Protein AF-A0A920QLP0-F1 (afdb_monomer_lite)

Foldseek 3Di:
DVQLQCCCCVPHFNQKDWDQDPNDTDIDGNVVRDPQPCRSVVRDPDDPPDDDDDPDPVPDDDDLLCDPPNPNHDDDD

pLDDT: mean 90.4, std 7.59, range [55.53, 97.62]

Sequence (77 aa):
MWTCYISCEDASHQAIRETKANGGRHFEVIDDECVGCNLCMFACPVPGCISMERVDSGTEYQNWTTHPNNPMRVDQN

Secondary structure (DSSP, 8-state):
-HHHHHHHHHHS---EEEEEETTEEEEEE-GGG-----HHHHH-SSTTSS-----S-S-S---GGG-TT-TT-----

Structure (mmCIF, N/CA/C/O backbone):
data_AF-A0A920QLP0-F1
#
_entry.id   AF-A0A920QLP0-F1
#
loop_
_atom_site.group_PDB
_atom_site.id
_atom_site.type_symbol
_atom_site.label_atom_id
_atom_site.label_alt_id
_atom_site.label_comp_id
_atom_site.label_asym_id
_atom_site.label_entity_id
_atom_site.label_seq_id
_atom_site.pdbx_PDB_ins_code
_atom_site.Cartn_x
_atom_site.Cartn_y
_atom_site.Cartn_z
_atom_site.occupancy
_atom_site.B_iso_or_equiv
_atom_site.auth_seq_id
_atom_site.auth_comp_id
_atom_site.auth_asym_id
_atom_site.auth_atom_id
_atom_site.pdbx_PDB_model_num
ATOM 1 N N . MET A 1 1 ? -1.619 -1.307 11.929 1.00 84.38 1 MET A N 1
ATOM 2 C CA . MET A 1 1 ? -2.502 -1.032 10.780 1.00 84.38 1 MET A CA 1
ATOM 3 C C . MET A 1 1 ? -2.886 0.442 10.601 1.00 84.38 1 MET A C 1
ATOM 5 O O . MET A 1 1 ? -2.814 0.913 9.481 1.00 84.38 1 MET A O 1
ATOM 9 N N . TRP A 1 2 ? -3.208 1.212 11.652 1.00 89.88 2 TRP A N 1
ATOM 10 C CA . TRP A 1 2 ? -3.506 2.657 11.505 1.00 89.88 2 TRP A CA 1
ATOM 11 C C . TRP A 1 2 ? -2.395 3.478 10.823 1.00 89.88 2 TRP A C 1
ATOM 13 O O . TRP A 1 2 ? -2.683 4.264 9.932 1.00 89.88 2 TRP A O 1
ATOM 23 N N . THR A 1 3 ? -1.124 3.273 11.192 1.00 95.06 3 THR A N 1
ATOM 24 C CA . THR A 1 3 ? 0.006 3.951 10.526 1.00 95.06 3 THR A CA 1
ATOM 25 C C . THR A 1 3 ? 0.078 3.604 9.041 1.00 95.06 3 THR A C 1
ATOM 27 O O . THR A 1 3 ? 0.295 4.487 8.225 1.00 95.06 3 THR A O 1
ATOM 30 N N . CYS A 1 4 ? -0.170 2.339 8.688 1.00 96.00 4 CYS A N 1
ATOM 31 C CA . CYS A 1 4 ? -0.204 1.885 7.301 1.00 96.00 4 CYS A CA 1
ATOM 32 C C . CYS A 1 4 ? -1.265 2.643 6.500 1.00 96.00 4 CYS A C 1
ATOM 34 O O . CYS A 1 4 ? -0.974 3.109 5.403 1.00 96.00 4 CYS A O 1
ATOM 36 N N . TYR A 1 5 ? -2.463 2.777 7.083 1.00 96.56 5 TYR A N 1
ATOM 37 C CA . TYR A 1 5 ? -3.572 3.530 6.508 1.00 96.56 5 TYR A CA 1
ATOM 38 C C . TYR A 1 5 ? -3.177 4.988 6.253 1.00 96.56 5 TYR A C 1
ATOM 40 O O . TYR A 1 5 ? -3.205 5.404 5.105 1.00 96.56 5 TYR A O 1
ATOM 48 N N . ILE A 1 6 ? -2.693 5.723 7.265 1.00 96.75 6 ILE A N 1
ATOM 49 C CA . ILE A 1 6 ? -2.285 7.134 7.097 1.00 96.75 6 ILE A CA 1
ATOM 50 C C . ILE A 1 6 ? -1.194 7.285 6.035 1.00 96.75 6 ILE A C 1
ATOM 52 O O . ILE A 1 6 ? -1.259 8.184 5.206 1.00 96.75 6 ILE A O 1
ATOM 56 N N . SER A 1 7 ? -0.186 6.408 6.033 1.00 97.25 7 SER A N 1
ATOM 57 C CA . SER A 1 7 ? 0.872 6.466 5.022 1.00 97.25 7 SER A CA 1
ATOM 58 C C . SER A 1 7 ? 0.338 6.256 3.606 1.00 97.25 7 SER A C 1
ATOM 60 O O . SER A 1 7 ? 0.838 6.877 2.673 1.00 97.25 7 SER A O 1
ATOM 62 N N . CYS A 1 8 ? -0.659 5.388 3.432 1.00 97.56 8 CYS A N 1
ATOM 63 C CA . CYS A 1 8 ? -1.274 5.171 2.130 1.00 97.56 8 CYS A CA 1
ATOM 64 C C . CYS A 1 8 ? -2.192 6.336 1.725 1.00 97.56 8 CYS A C 1
ATOM 66 O O . CYS A 1 8 ? -2.146 6.771 0.575 1.00 97.56 8 CYS A O 1
ATOM 68 N N . GLU A 1 9 ? -2.972 6.840 2.680 1.00 96.75 9 GLU A N 1
ATOM 69 C CA . GLU A 1 9 ? -3.996 7.867 2.492 1.00 96.75 9 GLU A CA 1
ATOM 70 C C . GLU A 1 9 ? -3.387 9.248 2.212 1.00 96.75 9 GLU A C 1
ATOM 72 O O . GLU A 1 9 ? -3.665 9.849 1.177 1.00 96.75 9 GLU A O 1
ATOM 77 N N . ASP A 1 10 ? -2.488 9.723 3.079 1.00 96.12 10 ASP A N 1
ATOM 78 C CA . ASP A 1 10 ? -1.988 11.104 3.024 1.00 96.12 10 ASP A CA 1
ATOM 79 C C . ASP A 1 10 ? -0.753 11.265 2.123 1.00 96.12 10 ASP A C 1
ATOM 81 O O . ASP A 1 10 ? -0.458 12.362 1.650 1.00 96.12 10 ASP A O 1
ATOM 85 N N . ALA A 1 11 ? 0.010 10.189 1.912 1.00 94.56 11 ALA A N 1
ATOM 86 C CA . ALA A 1 11 ? 1.335 10.253 1.289 1.00 94.56 11 ALA A CA 1
ATOM 87 C C . ALA A 1 11 ? 1.507 9.328 0.073 1.00 94.56 11 ALA A C 1
ATOM 89 O O . ALA A 1 11 ? 2.614 9.220 -0.460 1.00 94.56 11 ALA A O 1
ATOM 90 N N . SER A 1 12 ? 0.467 8.611 -0.358 1.00 94.25 12 SER A N 1
ATOM 91 C CA . SER A 1 12 ? 0.565 7.677 -1.485 1.00 94.25 12 SER A CA 1
ATOM 92 C C . SER A 1 12 ? -0.715 7.628 -2.323 1.00 94.25 12 SER A C 1
ATOM 94 O O . SER A 1 12 ? -1.042 8.626 -2.958 1.00 94.25 12 SER A O 1
ATOM 96 N N . HIS A 1 13 ? -1.383 6.473 -2.395 1.00 95.19 13 HIS A N 1
ATOM 97 C CA . HIS A 1 13 ? -2.336 6.134 -3.457 1.00 95.19 13 HIS A CA 1
ATOM 98 C C . HIS A 1 13 ? -3.720 5.728 -2.923 1.00 95.19 13 HIS A C 1
ATOM 100 O O . HIS A 1 13 ? -4.479 5.109 -3.655 1.00 95.19 13 HIS A O 1
ATOM 106 N N . GLN A 1 14 ? -4.031 6.024 -1.651 1.00 97.38 14 GLN A N 1
ATOM 107 C CA . GLN A 1 14 ? -5.370 5.841 -1.059 1.00 97.38 14 GLN A CA 1
ATOM 108 C C . GLN A 1 14 ? -5.953 4.413 -1.208 1.00 97.38 14 GLN A C 1
ATOM 110 O O . GLN A 1 14 ? -7.161 4.221 -1.272 1.00 97.38 14 GLN A O 1
ATOM 115 N N . ALA A 1 15 ? -5.094 3.388 -1.221 1.00 97.62 15 ALA A N 1
ATOM 116 C CA . ALA A 1 15 ? -5.450 1.993 -1.510 1.00 97.62 15 ALA A CA 1
ATOM 117 C C . ALA A 1 15 ? -5.699 1.125 -0.255 1.00 97.62 15 ALA A C 1
ATOM 119 O O . ALA A 1 15 ? -5.595 -0.102 -0.306 1.00 97.62 15 ALA A O 1
ATOM 120 N N . ILE A 1 16 ? -5.971 1.730 0.908 1.00 97.31 16 ILE A N 1
ATOM 121 C CA . ILE A 1 16 ? -6.312 1.003 2.143 1.00 97.31 16 ILE A CA 1
ATOM 122 C C . ILE A 1 16 ? -7.663 1.499 2.640 1.00 97.31 16 ILE A C 1
ATOM 124 O O . ILE A 1 16 ? -7.808 2.660 3.004 1.00 97.31 16 ILE A O 1
ATOM 128 N N . ARG A 1 17 ? -8.649 0.606 2.720 1.00 96.06 17 ARG A N 1
ATOM 129 C CA . ARG A 1 17 ? -10.005 0.940 3.161 1.00 96.06 17 ARG A CA 1
ATOM 130 C C . ARG A 1 17 ? -10.135 0.842 4.672 1.00 96.06 17 ARG A C 1
ATOM 132 O O . ARG A 1 17 ? -9.790 -0.188 5.246 1.00 96.06 17 ARG A O 1
ATOM 139 N N . GLU A 1 18 ? -10.722 1.854 5.309 1.00 95.06 18 GLU A N 1
ATOM 140 C CA . GLU A 1 18 ? -11.222 1.752 6.685 1.00 95.06 18 GLU A CA 1
ATOM 141 C C . GLU A 1 18 ? -12.684 1.278 6.694 1.00 95.06 18 GLU A C 1
ATOM 143 O O . GLU A 1 18 ? -13.553 1.853 6.038 1.00 95.06 18 GLU A O 1
ATOM 148 N N . THR A 1 19 ? -12.981 0.251 7.488 1.00 94.19 19 THR A N 1
ATOM 149 C CA . THR A 1 19 ? -14.348 -0.194 7.783 1.00 94.19 19 THR A CA 1
ATOM 150 C C . THR A 1 19 ? -14.564 -0.323 9.289 1.00 94.19 19 THR A C 1
ATOM 152 O O . THR A 1 19 ? -13.621 -0.417 10.076 1.00 94.19 19 THR A O 1
ATOM 155 N N . LYS A 1 20 ? -15.829 -0.328 9.722 1.00 93.38 20 LYS A N 1
ATOM 156 C CA . LYS A 1 20 ? -16.186 -0.662 11.106 1.00 93.38 20 LYS A CA 1
ATOM 157 C C . LYS A 1 20 ? -16.570 -2.133 11.178 1.00 93.38 20 LYS A C 1
ATOM 159 O O . LYS A 1 20 ? -17.602 -2.519 10.639 1.00 93.38 20 LYS A O 1
ATOM 164 N N . ALA A 1 21 ? -15.775 -2.931 11.882 1.00 88.44 21 ALA A N 1
ATOM 165 C CA . ALA A 1 21 ? -16.055 -4.342 12.127 1.00 88.44 21 ALA A CA 1
ATOM 166 C C . ALA A 1 21 ? -15.913 -4.649 13.621 1.00 88.44 21 ALA A C 1
ATOM 168 O O . ALA A 1 21 ? -14.984 -4.175 14.274 1.00 88.44 21 ALA A O 1
ATOM 169 N N . ASN A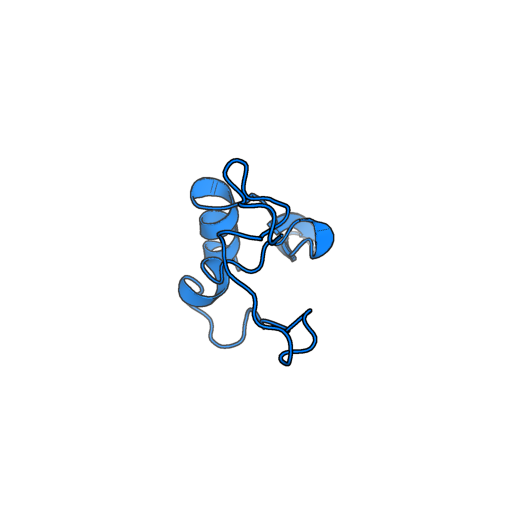 1 22 ? -16.846 -5.428 14.178 1.00 85.56 22 ASN A N 1
ATOM 170 C CA . ASN A 1 22 ? -16.834 -5.868 15.583 1.00 85.56 22 ASN A CA 1
ATOM 171 C C . ASN A 1 22 ? -16.653 -4.730 16.614 1.00 85.56 22 ASN A C 1
ATOM 173 O O . ASN A 1 22 ? -16.003 -4.908 17.640 1.00 85.56 22 ASN A O 1
ATOM 177 N N . GLY A 1 23 ? -17.202 -3.542 16.337 1.00 89.69 23 GLY A N 1
ATOM 178 C CA . GLY A 1 23 ? -17.092 -2.375 17.223 1.00 89.69 23 GLY A CA 1
ATOM 179 C C . GLY A 1 23 ? -15.745 -1.639 17.177 1.00 89.69 23 GLY A C 1
ATOM 180 O O . GLY A 1 23 ? -15.569 -0.671 17.912 1.00 89.69 23 GLY A O 1
ATOM 181 N N . GLY A 1 24 ? -14.816 -2.049 16.307 1.00 90.94 24 GLY A N 1
ATOM 182 C CA . GLY A 1 24 ? -13.525 -1.398 16.085 1.00 90.94 24 GLY A CA 1
ATOM 183 C C . GLY A 1 24 ? -13.307 -0.975 14.631 1.00 90.94 24 GLY A C 1
ATOM 184 O O . GLY A 1 24 ? -14.128 -1.247 13.752 1.00 90.94 24 GLY A O 1
ATOM 185 N N . ARG A 1 25 ? -12.179 -0.301 14.378 1.00 92.38 25 ARG A N 1
ATOM 186 C CA . ARG A 1 25 ? -11.709 -0.020 13.015 1.00 92.38 25 ARG A CA 1
ATOM 187 C C . ARG A 1 25 ? -11.008 -1.250 12.459 1.00 92.38 25 ARG A C 1
ATOM 189 O O . ARG A 1 25 ? -10.110 -1.795 13.103 1.00 92.38 25 ARG A O 1
ATOM 196 N N . HIS A 1 26 ? -11.388 -1.634 11.258 1.00 93.44 26 HIS A N 1
ATOM 197 C CA . HIS A 1 26 ? -10.740 -2.658 10.464 1.00 93.44 26 HIS A CA 1
ATOM 198 C C . HIS A 1 26 ? -10.180 -2.011 9.201 1.00 93.44 26 HIS A C 1
ATOM 200 O O . HIS A 1 26 ? -10.774 -1.074 8.672 1.00 93.44 26 HIS A O 1
ATOM 206 N N . PHE A 1 27 ? -9.022 -2.483 8.753 1.00 94.81 27 PHE A N 1
ATOM 207 C CA . PHE A 1 27 ? -8.339 -1.930 7.593 1.00 94.81 27 PHE A CA 1
ATOM 208 C C . PHE A 1 27 ? -7.926 -3.060 6.671 1.00 94.81 27 PHE A C 1
ATOM 210 O O . PHE A 1 27 ? -7.369 -4.056 7.139 1.00 94.81 27 PHE A O 1
ATOM 217 N N . GLU A 1 28 ? -8.158 -2.858 5.385 1.00 95.44 28 GLU A N 1
ATOM 218 C CA . GLU A 1 28 ? -7.903 -3.839 4.339 1.00 95.44 28 GLU A CA 1
ATOM 219 C C . GLU A 1 28 ? -7.248 -3.137 3.148 1.00 95.44 28 GLU A C 1
ATOM 221 O O . GLU A 1 28 ? -7.648 -2.030 2.784 1.00 95.44 28 GLU A O 1
ATOM 226 N N . VAL A 1 29 ? -6.212 -3.755 2.579 1.00 96.31 29 VAL A N 1
ATOM 227 C CA . VAL A 1 29 ? -5.592 -3.280 1.336 1.00 96.31 29 VAL A CA 1
ATOM 228 C C . VAL A 1 29 ? -6.528 -3.635 0.186 1.00 96.31 29 VAL A C 1
ATOM 230 O O . VAL A 1 29 ? -7.022 -4.756 0.117 1.00 96.31 29 VAL A O 1
ATOM 233 N N . ILE A 1 30 ? -6.786 -2.684 -0.705 1.00 96.25 30 ILE A N 1
ATOM 234 C CA . ILE A 1 30 ? -7.519 -2.936 -1.943 1.00 96.25 30 ILE A CA 1
ATOM 235 C C . ILE A 1 30 ? -6.473 -3.278 -3.006 1.00 96.25 30 ILE A C 1
ATOM 237 O O . ILE A 1 30 ? -5.835 -2.377 -3.547 1.00 96.25 30 ILE A O 1
ATOM 241 N N . ASP A 1 31 ? -6.262 -4.568 -3.275 1.00 93.56 31 ASP A N 1
ATOM 242 C CA . ASP A 1 31 ? -5.169 -5.027 -4.148 1.00 93.56 31 ASP A CA 1
ATOM 243 C C . ASP A 1 31 ? -5.225 -4.408 -5.553 1.00 93.56 31 ASP A C 1
ATOM 245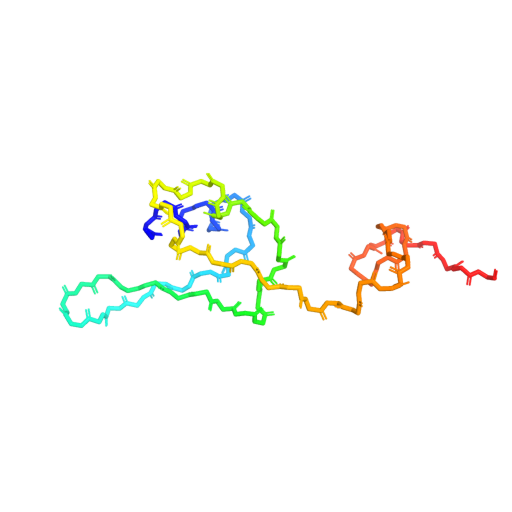 O O . ASP A 1 31 ? -4.197 -3.976 -6.068 1.00 93.56 31 ASP A O 1
ATOM 249 N N . ASP A 1 32 ? -6.426 -4.255 -6.119 1.00 93.06 32 ASP A N 1
ATOM 250 C CA . ASP A 1 32 ? -6.637 -3.644 -7.440 1.00 93.06 32 ASP A CA 1
ATOM 251 C C . 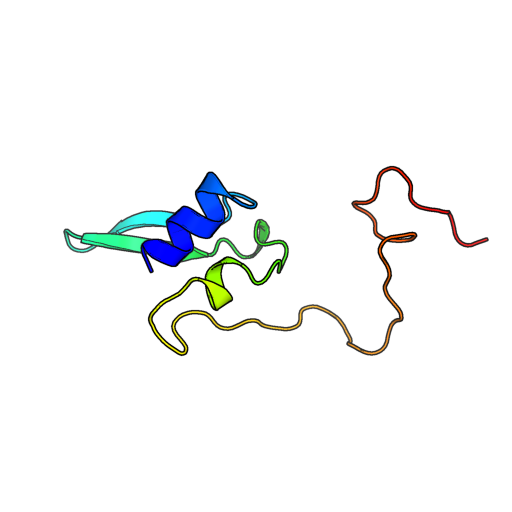ASP A 1 32 ? -6.227 -2.158 -7.509 1.00 93.06 32 ASP A C 1
ATOM 253 O O . ASP A 1 32 ? -5.934 -1.639 -8.586 1.00 93.06 32 ASP A O 1
ATOM 257 N N . GLU A 1 33 ? -6.203 -1.457 -6.371 1.00 94.50 33 GLU A N 1
ATOM 258 C CA . GLU A 1 33 ? -5.808 -0.044 -6.272 1.00 94.50 33 GLU A CA 1
ATOM 259 C C . GLU A 1 33 ? -4.358 0.115 -5.769 1.00 94.50 33 GLU A C 1
ATOM 261 O O . GLU A 1 33 ? -3.756 1.188 -5.867 1.00 94.50 33 GLU A O 1
ATOM 266 N N . CYS A 1 34 ? -3.756 -0.954 -5.239 1.00 94.62 34 CYS A N 1
ATOM 267 C CA . CYS A 1 34 ? -2.406 -0.943 -4.696 1.00 94.62 34 CYS A CA 1
ATOM 268 C C . CYS A 1 34 ? -1.350 -0.983 -5.813 1.00 94.62 34 CYS A C 1
ATOM 270 O O . CYS A 1 34 ? -1.178 -1.978 -6.507 1.00 94.62 34 CYS A O 1
ATOM 272 N N . VAL A 1 35 ? -0.540 0.073 -5.930 1.00 92.38 35 VAL A N 1
ATOM 273 C CA . VAL A 1 35 ? 0.537 0.150 -6.943 1.00 92.38 35 VAL A CA 1
ATOM 274 C C . VAL A 1 35 ? 1.877 -0.453 -6.495 1.00 92.38 35 VAL A C 1
ATOM 276 O O . VAL A 1 35 ? 2.892 -0.283 -7.166 1.00 92.38 35 VAL A O 1
ATOM 279 N N . GLY A 1 36 ? 1.931 -1.091 -5.322 1.00 93.50 36 GLY A N 1
ATOM 280 C CA . GLY A 1 36 ? 3.151 -1.750 -4.837 1.00 93.50 36 GLY A CA 1
ATOM 281 C C . GLY A 1 36 ? 4.287 -0.810 -4.395 1.00 93.50 36 GLY A C 1
ATOM 282 O O . GLY A 1 36 ? 5.455 -1.180 -4.448 1.00 93.50 36 GLY A O 1
ATOM 283 N N . CYS A 1 37 ? 3.981 0.410 -3.935 1.00 94.25 37 CYS A N 1
ATOM 284 C CA . CYS A 1 37 ? 4.995 1.418 -3.567 1.00 94.25 37 CYS A CA 1
ATOM 285 C C . CYS A 1 37 ? 5.823 1.112 -2.297 1.00 94.25 37 CYS A C 1
ATOM 287 O O . CYS A 1 37 ? 6.771 1.835 -1.998 1.00 94.25 37 CYS A O 1
ATOM 289 N N . ASN A 1 38 ? 5.466 0.080 -1.526 1.00 94.69 38 ASN A N 1
ATOM 290 C CA . ASN A 1 38 ? 6.093 -0.340 -0.260 1.00 94.69 38 ASN A CA 1
ATOM 291 C C . ASN A 1 38 ? 6.029 0.651 0.923 1.00 94.69 38 ASN A C 1
ATOM 293 O O . ASN A 1 38 ? 6.446 0.287 2.025 1.00 94.69 38 ASN A O 1
ATOM 297 N N . LEU A 1 39 ? 5.492 1.869 0.766 1.00 95.88 39 LEU A N 1
ATOM 298 C CA . LEU A 1 39 ? 5.527 2.881 1.834 1.00 95.88 39 LEU A CA 1
ATOM 29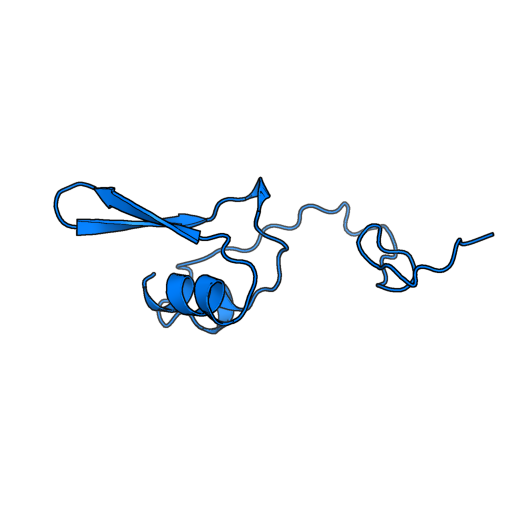9 C C . LEU A 1 39 ? 4.828 2.416 3.123 1.00 95.88 39 LEU A C 1
ATOM 301 O O . LEU A 1 39 ? 5.381 2.548 4.214 1.00 95.88 39 LEU A O 1
ATOM 305 N N . CYS A 1 40 ? 3.632 1.836 3.006 1.00 96.56 40 CYS A N 1
ATOM 306 C CA . CYS A 1 40 ? 2.856 1.355 4.150 1.00 96.56 40 CYS A CA 1
ATOM 307 C C . CYS A 1 40 ? 3.550 0.201 4.898 1.00 96.56 40 CYS A C 1
ATOM 309 O O . CYS A 1 40 ? 3.464 0.135 6.125 1.00 96.56 40 CYS A O 1
ATOM 311 N N . MET A 1 41 ? 4.273 -0.670 4.183 1.00 95.75 41 MET A N 1
ATOM 312 C CA . MET A 1 41 ? 5.070 -1.749 4.771 1.00 95.75 41 MET A CA 1
ATOM 313 C C . MET A 1 41 ? 6.220 -1.180 5.608 1.00 95.75 41 MET A C 1
ATOM 315 O O . MET A 1 41 ? 6.411 -1.609 6.743 1.00 95.75 41 MET A O 1
ATOM 319 N N . PHE A 1 42 ? 6.952 -0.192 5.081 1.00 94.31 42 PHE A N 1
ATOM 320 C CA . PHE A 1 42 ? 8.074 0.429 5.792 1.00 94.31 42 PHE A CA 1
ATOM 321 C C . PHE A 1 42 ? 7.641 1.285 6.983 1.00 94.31 42 PHE A C 1
ATOM 323 O O . PHE A 1 42 ? 8.333 1.320 7.997 1.00 94.31 42 PHE A O 1
ATOM 330 N N . ALA A 1 43 ? 6.503 1.970 6.876 1.00 94.88 43 ALA A N 1
ATOM 331 C CA . ALA A 1 43 ? 5.980 2.805 7.952 1.00 94.88 43 ALA A CA 1
ATOM 332 C C . ALA A 1 43 ? 5.334 1.996 9.092 1.00 94.88 43 ALA A C 1
ATOM 334 O O . ALA A 1 43 ? 5.140 2.517 10.193 1.00 94.88 43 ALA A O 1
ATOM 335 N N . CYS A 1 44 ? 4.957 0.737 8.849 1.00 95.50 44 CYS A N 1
ATOM 336 C CA . CYS A 1 44 ? 4.256 -0.067 9.839 1.00 95.50 44 CYS A CA 1
ATOM 337 C C . CYS A 1 44 ? 5.152 -0.386 11.054 1.00 95.50 44 CYS A C 1
ATOM 339 O O . CYS A 1 44 ? 6.204 -1.001 10.894 1.00 95.50 44 CYS A O 1
ATOM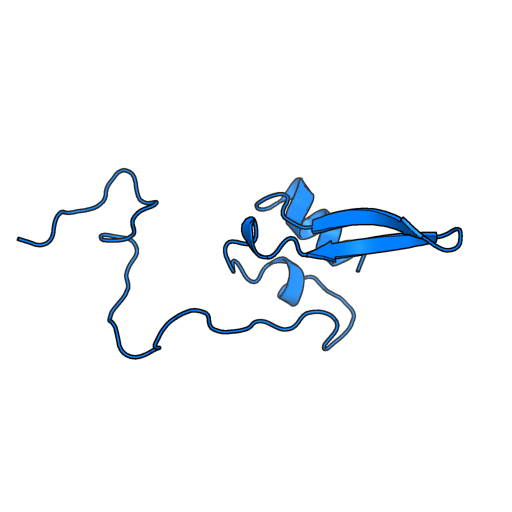 341 N N . PRO A 1 45 ? 4.719 -0.079 12.293 1.00 95.75 45 PRO A N 1
ATOM 342 C CA . PRO A 1 45 ? 5.491 -0.412 13.492 1.00 95.75 45 PRO A CA 1
ATOM 343 C C . PRO A 1 45 ? 5.408 -1.898 13.877 1.00 95.75 45 PRO A C 1
ATOM 345 O O . PRO A 1 45 ? 6.106 -2.333 14.789 1.00 95.75 45 PRO A O 1
ATOM 348 N N . VAL A 1 46 ? 4.523 -2.672 13.236 1.00 95.81 46 VAL A N 1
ATOM 349 C CA . VAL A 1 46 ? 4.310 -4.094 13.526 1.00 95.81 46 VAL A CA 1
ATOM 350 C C . VAL A 1 46 ? 4.977 -4.933 12.433 1.00 95.81 46 VAL A C 1
ATOM 352 O O . VAL A 1 46 ? 4.512 -4.905 11.288 1.00 95.81 46 VAL A O 1
ATOM 355 N N . PRO A 1 47 ? 6.023 -5.710 12.762 1.00 92.38 47 PRO A N 1
ATOM 356 C CA . PRO A 1 47 ? 6.682 -6.588 11.802 1.00 92.38 47 PRO A CA 1
ATOM 357 C C . PRO A 1 47 ? 5.705 -7.606 11.208 1.00 92.38 47 PRO A C 1
ATOM 359 O O . PRO A 1 47 ? 4.890 -8.178 11.928 1.00 92.38 47 PRO A O 1
ATOM 362 N N . GLY A 1 48 ? 5.780 -7.833 9.895 1.00 91.19 48 GLY A N 1
ATOM 363 C CA . GLY A 1 48 ? 4.952 -8.830 9.202 1.00 91.19 48 GLY A CA 1
ATOM 364 C C . GLY A 1 48 ? 3.453 -8.506 9.128 1.00 91.19 48 GLY A C 1
ATOM 365 O O . GLY A 1 48 ? 2.675 -9.346 8.697 1.00 91.19 48 GLY A O 1
ATOM 366 N N . CYS A 1 49 ? 3.030 -7.302 9.525 1.00 94.38 49 CYS A N 1
ATOM 367 C CA . CYS A 1 49 ? 1.635 -6.860 9.414 1.00 94.38 49 CYS A CA 1
ATOM 368 C C . CYS A 1 49 ? 1.172 -6.675 7.958 1.00 94.38 49 CYS A C 1
ATOM 370 O O . CYS A 1 49 ? -0.025 -6.734 7.695 1.00 94.38 49 CYS A O 1
ATOM 372 N N . ILE A 1 50 ? 2.100 -6.400 7.038 1.00 93.19 50 ILE A N 1
ATOM 373 C CA . ILE A 1 50 ? 1.864 -6.315 5.594 1.00 93.19 50 ILE A CA 1
ATOM 374 C C . ILE A 1 50 ? 2.891 -7.214 4.914 1.00 93.19 50 ILE A C 1
ATOM 376 O O . ILE A 1 50 ? 4.070 -7.195 5.279 1.00 93.19 50 ILE A O 1
ATOM 380 N N . SER A 1 51 ? 2.437 -7.981 3.930 1.00 92.38 51 SER A N 1
ATOM 381 C CA . SER A 1 51 ? 3.274 -8.762 3.026 1.00 92.38 51 SER A CA 1
ATOM 382 C C . SER A 1 51 ? 3.192 -8.179 1.624 1.00 92.38 51 SER A C 1
ATOM 384 O O . SER A 1 51 ? 2.113 -7.808 1.173 1.00 92.38 51 SER A O 1
ATOM 386 N N . MET A 1 52 ? 4.329 -8.130 0.938 1.00 93.00 52 MET A N 1
ATOM 387 C CA . MET A 1 52 ? 4.390 -7.770 -0.474 1.00 93.00 52 MET A CA 1
ATOM 388 C C . MET A 1 52 ? 4.509 -9.045 -1.295 1.00 93.00 52 MET A C 1
ATOM 390 O O . MET A 1 52 ? 5.386 -9.871 -1.029 1.00 93.00 52 MET A O 1
ATOM 394 N N . GLU A 1 53 ? 3.654 -9.184 -2.298 1.00 90.19 53 GLU A N 1
ATOM 395 C CA . GLU A 1 53 ? 3.701 -10.273 -3.266 1.00 90.19 53 GLU A CA 1
ATOM 396 C C . GLU A 1 53 ? 4.167 -9.732 -4.620 1.00 90.19 53 GLU A C 1
ATOM 398 O O . GLU A 1 53 ? 3.800 -8.624 -5.018 1.00 90.19 53 GLU A O 1
ATOM 403 N N . ARG A 1 54 ? 5.020 -10.488 -5.322 1.00 86.31 54 ARG A N 1
ATOM 404 C CA . ARG A 1 54 ? 5.373 -10.137 -6.700 1.00 86.31 54 ARG A CA 1
ATOM 405 C C . ARG A 1 54 ? 4.238 -10.547 -7.621 1.00 86.31 54 ARG A C 1
ATOM 407 O O . ARG A 1 54 ? 3.865 -11.713 -7.649 1.00 86.31 54 ARG A O 1
ATOM 414 N N . VAL A 1 55 ? 3.767 -9.591 -8.409 1.00 84.00 55 VAL A N 1
ATOM 415 C CA . VAL A 1 55 ? 2.746 -9.808 -9.443 1.00 84.00 55 VAL A CA 1
ATOM 416 C C . VAL A 1 55 ? 3.348 -10.031 -10.835 1.00 84.00 55 VAL A C 1
ATOM 418 O O . VAL A 1 55 ? 2.630 -10.386 -11.764 1.00 84.00 55 VAL A O 1
ATOM 421 N N . ASP A 1 56 ? 4.658 -9.823 -11.002 1.00 81.94 56 ASP A N 1
ATOM 422 C CA . ASP A 1 56 ? 5.363 -9.975 -12.273 1.00 81.94 56 ASP A CA 1
ATOM 423 C C . ASP A 1 56 ? 6.048 -11.345 -12.423 1.00 81.94 56 ASP A C 1
ATOM 425 O O . ASP A 1 56 ? 6.237 -12.097 -11.467 1.00 81.94 56 ASP A O 1
ATOM 429 N N . SER A 1 57 ? 6.450 -11.676 -13.655 1.00 82.31 57 SER A N 1
ATOM 430 C CA . SER A 1 57 ? 7.194 -12.908 -13.961 1.00 82.31 57 SER A CA 1
ATOM 431 C C . SER A 1 57 ? 8.616 -12.908 -13.384 1.00 82.31 57 SER A C 1
ATOM 433 O O . SER A 1 57 ? 9.260 -13.954 -13.312 1.00 82.31 57 SER A O 1
ATOM 435 N N . GLY A 1 58 ? 9.137 -11.735 -13.003 1.00 79.25 58 GLY A N 1
ATOM 436 C CA . GLY A 1 58 ? 10.510 -11.537 -12.538 1.00 79.25 58 GLY A CA 1
ATOM 437 C C . GLY A 1 58 ? 11.589 -11.775 -13.603 1.00 79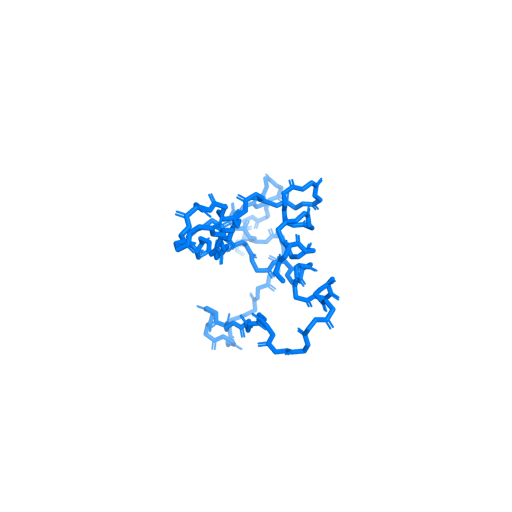.25 58 GLY A C 1
ATOM 438 O O . GLY A 1 58 ? 12.775 -11.678 -13.286 1.00 79.25 58 GLY A O 1
ATOM 439 N N . THR A 1 59 ? 11.204 -12.096 -14.841 1.00 81.69 59 THR A N 1
ATOM 440 C CA . THR A 1 59 ? 12.116 -12.400 -15.956 1.00 81.69 59 THR A CA 1
ATOM 441 C C . THR A 1 59 ? 12.193 -11.285 -16.992 1.00 81.69 59 THR A C 1
ATOM 443 O O . THR A 1 59 ? 13.132 -11.253 -17.784 1.00 81.69 59 THR A O 1
ATOM 446 N N . GLU A 1 60 ? 11.215 -10.380 -17.010 1.00 82.12 60 GLU A N 1
ATOM 447 C CA . GLU A 1 60 ? 11.165 -9.267 -17.956 1.00 82.12 60 GLU A CA 1
ATOM 448 C C . GLU A 1 60 ? 11.856 -8.027 -17.389 1.00 82.12 60 GLU A C 1
ATOM 450 O O . GLU A 1 60 ? 11.650 -7.634 -16.240 1.00 82.12 60 GLU A O 1
ATOM 455 N N . TYR A 1 61 ? 12.686 -7.387 -18.213 1.00 82.88 61 TYR A N 1
ATOM 456 C CA . TYR A 1 61 ? 13.268 -6.098 -17.868 1.00 82.88 61 TYR A CA 1
ATOM 457 C C . TYR A 1 61 ? 12.185 -5.021 -17.919 1.00 82.88 61 TYR A C 1
ATOM 459 O O . TYR A 1 61 ? 11.705 -4.661 -18.993 1.00 82.88 61 TYR A O 1
ATOM 467 N N . GLN A 1 62 ? 11.832 -4.483 -16.755 1.00 80.88 62 GLN A N 1
ATOM 468 C CA . GLN A 1 62 ? 10.881 -3.386 -16.631 1.00 80.88 62 GLN A CA 1
ATOM 469 C C . GLN A 1 62 ? 11.594 -2.122 -16.165 1.00 80.88 62 GLN A C 1
ATOM 471 O O . GLN A 1 62 ? 12.464 -2.150 -15.294 1.00 80.88 62 GLN A O 1
ATOM 476 N N . ASN A 1 63 ? 11.232 -0.990 -16.755 1.00 86.81 63 ASN A N 1
ATOM 477 C CA . ASN A 1 63 ? 11.745 0.308 -16.350 1.00 86.81 63 ASN A CA 1
ATOM 478 C C . ASN A 1 63 ? 10.677 1.381 -16.592 1.00 86.81 63 ASN A C 1
ATOM 480 O O . ASN A 1 63 ? 9.770 1.211 -17.407 1.00 86.81 63 ASN A O 1
ATOM 484 N N . TRP A 1 64 ? 10.799 2.512 -15.896 1.00 85.56 64 TRP A N 1
ATOM 485 C CA . TRP A 1 64 ? 9.796 3.574 -15.971 1.00 85.56 64 TRP A CA 1
ATOM 486 C C . TRP A 1 64 ? 9.629 4.150 -17.382 1.00 85.56 64 TRP A C 1
ATOM 488 O O . TRP A 1 64 ? 8.522 4.530 -17.756 1.00 85.56 64 TRP A O 1
ATOM 498 N N . THR A 1 65 ? 10.688 4.182 -18.201 1.00 90.62 65 THR A N 1
ATOM 499 C CA . THR A 1 65 ? 10.622 4.765 -19.553 1.00 90.62 65 THR A CA 1
ATOM 500 C C . THR A 1 65 ? 9.681 4.008 -20.483 1.00 90.62 65 THR A C 1
ATOM 502 O O . THR A 1 65 ? 9.214 4.596 -21.444 1.00 90.62 65 THR A O 1
ATOM 505 N N . THR A 1 66 ? 9.327 2.760 -20.180 1.00 87.00 66 THR A N 1
ATOM 506 C CA . THR A 1 66 ? 8.397 1.952 -20.985 1.00 87.00 66 THR A CA 1
ATOM 507 C C . THR A 1 66 ? 7.108 1.595 -20.252 1.00 87.00 66 THR A C 1
ATOM 509 O O . THR A 1 66 ? 6.277 0.867 -20.789 1.00 87.00 66 THR A O 1
ATOM 512 N N . HIS A 1 67 ? 6.924 2.079 -19.023 1.00 83.38 67 HIS A N 1
ATOM 513 C CA . HIS A 1 67 ? 5.803 1.679 -18.180 1.00 83.38 67 HIS A CA 1
ATOM 514 C C . HIS A 1 67 ? 4.465 2.242 -18.710 1.00 83.38 67 HIS A C 1
ATOM 516 O O . HIS A 1 67 ? 4.413 3.429 -19.045 1.00 83.38 67 HIS A O 1
ATOM 522 N N . PRO A 1 68 ? 3.360 1.463 -18.727 1.00 84.75 68 PRO A N 1
ATOM 523 C CA . PRO A 1 68 ? 2.059 1.919 -19.239 1.00 84.75 68 PRO A CA 1
ATOM 524 C C . PRO A 1 68 ? 1.544 3.211 -18.588 1.00 84.75 68 PRO A C 1
ATOM 526 O O . PRO A 1 68 ? 0.979 4.065 -19.266 1.00 84.75 68 PRO A O 1
ATOM 529 N N . ASN A 1 69 ? 1.800 3.382 -17.287 1.00 80.19 69 ASN A N 1
ATOM 530 C CA . ASN A 1 69 ? 1.394 4.571 -16.528 1.00 80.19 69 ASN A CA 1
ATOM 531 C C . ASN A 1 69 ? 2.339 5.779 -16.683 1.00 80.19 69 ASN A C 1
ATOM 533 O O . ASN A 1 69 ? 2.070 6.813 -16.080 1.00 80.19 69 ASN A O 1
ATOM 537 N N . ASN A 1 70 ? 3.445 5.683 -17.434 1.00 85.75 70 ASN A N 1
ATOM 538 C CA . ASN A 1 70 ? 4.340 6.818 -17.662 1.00 85.75 70 ASN A CA 1
ATOM 539 C C . ASN A 1 70 ? 3.834 7.674 -18.845 1.00 85.75 70 ASN A C 1
ATOM 541 O O . ASN A 1 70 ? 3.896 7.218 -19.990 1.00 85.75 70 ASN A O 1
ATOM 545 N N . PRO A 1 71 ? 3.403 8.935 -18.627 1.00 90.56 71 PRO A N 1
ATOM 546 C CA . PRO A 1 71 ? 2.953 9.811 -19.713 1.00 90.56 71 PRO A CA 1
ATOM 547 C C . PRO A 1 71 ? 4.067 10.166 -20.707 1.00 90.56 71 PRO A C 1
ATOM 549 O O . PRO A 1 71 ? 3.785 10.534 -21.842 1.00 90.56 71 PRO A O 1
ATOM 552 N N . MET A 1 72 ? 5.328 10.060 -20.280 1.00 92.44 72 MET A N 1
ATOM 553 C CA . MET A 1 72 ? 6.525 10.318 -21.085 1.00 92.44 72 MET A CA 1
ATOM 554 C C . MET A 1 72 ? 7.190 9.018 -21.553 1.00 92.44 72 MET A C 1
ATOM 556 O O . MET A 1 72 ? 8.412 8.980 -21.711 1.00 92.44 72 MET A O 1
ATOM 560 N N . ARG A 1 73 ? 6.429 7.924 -21.695 1.00 91.38 73 ARG A N 1
ATOM 561 C CA . ARG A 1 73 ? 7.016 6.657 -22.136 1.00 91.38 73 ARG A CA 1
ATOM 562 C C . ARG A 1 73 ? 7.645 6.804 -23.526 1.00 91.38 73 ARG A C 1
ATOM 564 O O . ARG A 1 73 ? 7.109 7.502 -24.385 1.00 91.38 73 ARG A O 1
ATOM 571 N N . VAL A 1 74 ? 8.768 6.132 -23.738 1.00 85.88 74 VAL A N 1
ATOM 572 C CA . VAL A 1 74 ? 9.384 5.983 -25.055 1.00 85.88 74 VAL A CA 1
ATOM 573 C C . VAL A 1 74 ? 8.870 4.688 -25.669 1.00 85.88 74 VAL A C 1
ATOM 575 O O . VAL A 1 74 ? 8.943 3.626 -25.049 1.00 85.88 74 VAL A O 1
ATOM 578 N N . ASP A 1 75 ? 8.319 4.773 -26.875 1.00 72.06 75 ASP A N 1
ATOM 579 C CA . ASP A 1 75 ? 7.949 3.582 -27.629 1.00 72.06 75 ASP A CA 1
ATOM 580 C C . ASP A 1 75 ? 9.260 2.888 -28.038 1.00 72.06 75 ASP A C 1
ATOM 582 O O . ASP A 1 75 ? 10.092 3.472 -28.737 1.00 72.06 75 ASP A O 1
ATOM 586 N N . GLN A 1 76 ? 9.503 1.678 -27.528 1.00 61.06 76 GLN A N 1
ATOM 587 C CA . GLN A 1 76 ? 10.663 0.892 -27.948 1.00 61.06 76 GLN A CA 1
ATOM 588 C C . GLN A 1 76 ? 10.406 0.398 -29.373 1.00 61.06 76 GLN A C 1
ATOM 590 O O . GLN A 1 76 ? 9.569 -0.477 -29.583 1.00 61.06 76 GLN A O 1
ATOM 595 N N . ASN A 1 77 ? 11.076 1.031 -30.335 1.00 55.53 77 ASN A N 1
ATOM 596 C CA . ASN A 1 77 ? 11.043 0.688 -31.754 1.00 55.53 77 ASN A CA 1
ATOM 597 C C . ASN A 1 77 ? 12.020 -0.446 -32.077 1.00 55.53 77 ASN A C 1
ATOM 599 O O . ASN A 1 77 ? 13.171 -0.371 -31.587 1.00 55.53 77 ASN A O 1
#

Radius of gyration: 15.65 Å; chains: 1; bounding box: 30×24×49 Å